Protein AF-Q14V34-F1 (afdb_monomer)

Solvent-accessible surface area (backbone atoms only — not comparable to full-atom values): 8524 Å² total; per-residue (Å²): 132,79,50,72,68,53,48,49,52,41,40,52,23,43,64,70,75,46,81,74,64,94,81,73,63,94,51,74,70,48,51,56,51,48,54,54,51,26,53,42,40,33,54,19,60,76,69,74,42,59,62,58,55,74,69,40,83,90,54,54,71,73,53,40,56,55,51,43,54,48,51,54,51,52,51,55,52,46,64,73,68,58,73,78,69,51,67,52,78,45,78,42,79,45,77,50,103,86,48,79,41,83,40,59,38,39,39,39,38,40,83,48,99,90,45,75,45,76,46,78,28,46,68,68,57,43,52,49,50,52,52,53,49,52,53,51,48,42,72,76,51,66,82,126

Mean predicted aligned error: 13.32 Å

Nearest PDB structures (foldseek):
  6m9y-assembly1_C  TM=4.565E-01  e=6.636E-01  Branchiostoma floridae
  1xmz-assembly1_B  TM=4.873E-01  e=9.042E-01  Anemonia sulcata
  6lof-assembly1_D  TM=4.657E-01  e=1.089E+00  Zoanthus sp.
  3cfa-assembly1_M  TM=4.900E-01  e=2.150E+00  Anemonia sulcata
  3lf4-assembly1_A  TM=4.641E-01  e=2.287E+00  Discosoma sp.

Sequence (144 aa):
MLSEEQLATLYDCATTSTRLPNDFADDQEDLKNIIRYGELFKACHAINSTDFIQKSEDLKDEEKVALERIVEQKLAESAKNEKDIAWNVNIVVANSYVAKSLRPVINIQMPTVGGDTNFEFDIDSFAQFRQQLAQAVLAVNPQE

InterPro domains:
  IPR017920 COMM domain [PF07258] (83-136)
  IPR017920 COMM domain [PS51269] (81-144)

Foldseek 3Di:
DDDLVLLLQLLCCLQVVNDDDPPSDDDPVVVVVSVVLSVQSNVCLVVVHLVSLVPDPPDDPVRSVSSRVSSVVVSVVCVVVDDPFDKDKDWDFDDDPVDTDTWIKIWTFDQDPVGTDIDIDTPVRVVVVVVVVVVVVCVVPVDD

pLDDT: mean 82.72, std 9.67, range [39.53, 93.56]

Secondary structure (DSSP, 8-state):
---HHHHHHHHHHHHHTPPPPTTS-SSHHHHHHHHHHHHHHHHHHHHTSSHHHHT-TTS-HHHHHHHHHHHHHHHHHHHHH----EEEEEEEEEE-SS-EEEEEEEEEEEEETTEEEEEEE-HHHHHHHHHHHHHHHHHHS---

Structure (mmCIF, N/CA/C/O backbone):
data_AF-Q14V34-F1
#
_entry.id   AF-Q14V34-F1
#
loop_
_atom_site.group_PDB
_atom_site.id
_atom_site.type_symbol
_atom_site.label_atom_id
_atom_site.label_alt_id
_atom_site.label_comp_id
_atom_site.label_asym_id
_atom_site.label_entity_id
_atom_site.label_seq_id
_atom_site.pdbx_PDB_ins_code
_atom_site.Cartn_x
_atom_site.Cartn_y
_atom_site.Cartn_z
_atom_site.occupancy
_atom_site.B_iso_or_equiv
_atom_site.auth_seq_id
_atom_site.auth_comp_id
_atom_site.auth_asym_id
_atom_site.auth_atom_id
_atom_site.pdbx_PDB_model_num
ATOM 1 N N . MET A 1 1 ? -20.260 1.074 21.650 1.00 72.62 1 MET A N 1
ATOM 2 C CA . MET A 1 1 ? -19.582 1.932 20.653 1.00 72.62 1 MET A CA 1
ATOM 3 C C . MET A 1 1 ? -18.096 1.843 20.938 1.00 72.62 1 MET A C 1
ATOM 5 O O . MET A 1 1 ? -17.728 2.002 22.096 1.00 72.62 1 MET A O 1
ATOM 9 N N . LEU A 1 2 ? -17.285 1.529 19.927 1.00 79.00 2 LEU A N 1
ATOM 10 C CA . LEU A 1 2 ? -15.831 1.430 20.071 1.00 79.00 2 LEU A CA 1
ATOM 11 C C . LEU A 1 2 ? -15.239 2.782 20.495 1.00 79.00 2 LEU A C 1
ATOM 13 O O . LEU A 1 2 ? -15.746 3.833 20.096 1.00 79.00 2 LEU A O 1
ATOM 17 N N . SER A 1 3 ? -14.174 2.754 21.295 1.00 85.69 3 SER A N 1
ATOM 18 C CA . SER A 1 3 ? -13.423 3.961 21.640 1.00 85.69 3 SER A CA 1
ATOM 19 C C . SER A 1 3 ? -12.741 4.556 20.403 1.00 85.69 3 SER A C 1
ATOM 21 O O . SER A 1 3 ? -12.542 3.887 19.389 1.00 85.69 3 SER A O 1
ATOM 23 N N . GLU A 1 4 ? -12.343 5.824 20.483 1.00 85.00 4 GLU A N 1
ATOM 24 C CA . GLU A 1 4 ? -11.598 6.488 19.407 1.00 85.00 4 GLU A CA 1
ATOM 25 C C . GLU A 1 4 ? -10.293 5.748 19.063 1.00 85.00 4 GLU A C 1
ATOM 27 O O . GLU A 1 4 ? -9.971 5.571 17.890 1.00 85.00 4 GLU A O 1
ATOM 32 N N . GLU A 1 5 ? -9.594 5.228 20.075 1.00 86.62 5 GLU A N 1
ATOM 33 C CA . GLU A 1 5 ? -8.380 4.419 19.906 1.00 86.62 5 GLU A CA 1
ATOM 34 C C . GLU A 1 5 ? -8.665 3.089 19.195 1.00 86.62 5 GLU A C 1
ATOM 36 O O . GLU A 1 5 ? -7.905 2.669 18.316 1.00 86.62 5 GLU A O 1
ATOM 41 N N . GLN A 1 6 ? -9.784 2.438 19.529 1.00 87.50 6 GLN A N 1
ATOM 42 C CA . GLN A 1 6 ? -10.220 1.219 18.851 1.00 87.50 6 GLN A CA 1
ATOM 43 C C . GLN A 1 6 ? -10.582 1.506 17.390 1.00 87.50 6 GLN A C 1
ATOM 45 O O . GLN A 1 6 ? -10.142 0.776 16.505 1.00 87.50 6 GLN A O 1
ATOM 50 N N . LEU A 1 7 ? -11.321 2.582 17.106 1.00 90.25 7 LEU A N 1
ATOM 51 C CA . LEU A 1 7 ? -11.662 2.973 15.734 1.00 90.25 7 LEU A CA 1
ATOM 52 C C . LEU A 1 7 ? -10.420 3.318 14.904 1.00 90.25 7 LEU A C 1
ATOM 54 O O . LEU A 1 7 ? -10.326 2.894 13.755 1.00 90.25 7 LEU A O 1
ATOM 58 N N . ALA A 1 8 ? -9.450 4.028 15.484 1.00 90.19 8 ALA A N 1
ATOM 59 C CA . ALA A 1 8 ? -8.181 4.326 14.825 1.00 90.19 8 ALA A CA 1
ATOM 60 C C . ALA A 1 8 ? -7.387 3.047 14.507 1.00 90.19 8 ALA A C 1
ATOM 62 O O . ALA A 1 8 ? -6.891 2.893 13.392 1.00 90.19 8 ALA A O 1
ATOM 63 N N . THR A 1 9 ? -7.323 2.106 15.454 1.00 89.50 9 THR A N 1
ATOM 64 C CA . THR A 1 9 ? -6.674 0.799 15.254 1.00 89.50 9 THR A CA 1
ATOM 65 C C . THR A 1 9 ? -7.383 -0.011 14.169 1.00 89.50 9 THR A C 1
ATOM 67 O O . THR A 1 9 ? -6.739 -0.608 13.309 1.00 89.50 9 THR A O 1
ATOM 70 N N . LEU A 1 10 ? -8.718 -0.005 14.171 1.00 91.00 10 LEU A N 1
ATOM 71 C CA . LEU A 1 10 ? -9.524 -0.677 13.158 1.00 91.00 10 LEU A CA 1
ATOM 72 C C . LEU A 1 10 ? -9.299 -0.084 11.767 1.00 91.00 10 LEU A C 1
ATOM 74 O O . LEU A 1 10 ? -9.157 -0.843 10.811 1.00 91.00 10 LEU A O 1
ATOM 78 N N . TYR A 1 11 ? -9.233 1.243 11.655 1.00 91.50 11 TYR A N 1
ATOM 79 C CA . TYR A 1 11 ? -8.892 1.922 10.408 1.00 91.50 11 TYR A CA 1
ATOM 80 C C . TYR A 1 11 ? -7.522 1.469 9.892 1.00 91.50 11 TYR A C 1
ATOM 82 O O . TYR A 1 11 ? -7.399 1.076 8.730 1.00 91.50 11 TYR A O 1
ATOM 90 N N . ASP A 1 12 ? -6.499 1.469 10.751 1.00 88.44 12 ASP A N 1
ATOM 91 C CA . ASP A 1 12 ? -5.145 1.067 10.365 1.00 88.44 12 ASP A CA 1
ATOM 92 C C . ASP A 1 12 ? -5.121 -0.395 9.902 1.00 88.44 12 ASP A C 1
ATOM 94 O O . ASP A 1 12 ? -4.585 -0.699 8.835 1.00 88.44 12 ASP A O 1
ATOM 98 N N . CYS A 1 13 ? -5.767 -1.305 10.635 1.00 87.12 13 CYS A N 1
ATOM 99 C CA . CYS A 1 13 ? -5.854 -2.713 10.251 1.00 87.12 13 CYS A CA 1
ATOM 100 C C . CYS A 1 13 ? -6.625 -2.933 8.943 1.00 87.12 13 CYS A C 1
ATOM 102 O O . CYS A 1 13 ? -6.168 -3.687 8.080 1.00 87.12 13 CYS A O 1
ATOM 104 N N . ALA A 1 14 ? -7.756 -2.248 8.761 1.00 86.81 14 ALA A N 1
ATOM 105 C CA . ALA A 1 14 ? -8.590 -2.372 7.568 1.00 86.81 14 ALA A CA 1
ATOM 106 C C . ALA A 1 14 ? -7.886 -1.864 6.299 1.00 86.81 14 ALA A C 1
ATOM 108 O O . ALA A 1 14 ? -8.025 -2.463 5.232 1.00 86.81 14 ALA A O 1
ATOM 109 N N . THR A 1 15 ? -7.111 -0.783 6.409 1.00 84.44 15 THR A N 1
ATOM 110 C CA . THR A 1 15 ? -6.434 -0.142 5.268 1.00 84.44 15 THR A CA 1
ATOM 111 C C . THR A 1 15 ? -5.083 -0.776 4.937 1.00 84.44 15 THR A C 1
ATOM 113 O O . THR A 1 15 ? -4.715 -0.855 3.768 1.00 84.44 15 THR A O 1
ATOM 116 N N . THR A 1 16 ? -4.366 -1.306 5.932 1.00 81.62 16 THR A N 1
ATOM 117 C CA . THR A 1 16 ? -3.049 -1.948 5.736 1.00 81.62 16 THR A CA 1
ATOM 118 C C . THR A 1 16 ? -3.110 -3.471 5.594 1.00 81.62 16 THR A C 1
ATOM 120 O O . THR A 1 16 ? -2.079 -4.109 5.389 1.00 81.62 16 THR A O 1
ATOM 123 N N . SER A 1 17 ? -4.299 -4.077 5.697 1.00 75.94 17 SER A N 1
ATOM 124 C CA . SER A 1 17 ? -4.485 -5.539 5.756 1.00 75.94 17 SER A CA 1
ATOM 125 C C . SER A 1 17 ? -3.704 -6.216 6.895 1.00 75.94 17 SER A C 1
ATOM 127 O O . SER A 1 17 ? -3.360 -7.398 6.811 1.00 75.94 17 SER A O 1
ATOM 129 N N . THR A 1 18 ? -3.410 -5.480 7.970 1.00 80.50 18 THR A N 1
ATOM 130 C CA . THR A 1 18 ? -2.821 -6.052 9.185 1.00 80.50 18 THR A CA 1
ATOM 131 C C . THR A 1 18 ? -3.904 -6.684 10.058 1.00 80.50 18 THR A C 1
ATOM 133 O O . THR A 1 18 ? -5.080 -6.323 10.007 1.00 80.50 18 THR A O 1
ATOM 136 N N . ARG A 1 19 ? -3.524 -7.696 10.842 1.00 79.94 19 ARG A N 1
ATOM 137 C CA . ARG A 1 19 ? -4.463 -8.437 11.690 1.00 79.94 19 ARG A CA 1
ATOM 138 C C . ARG A 1 19 ? -4.847 -7.599 12.914 1.00 79.94 19 ARG A C 1
ATOM 140 O O . ARG A 1 19 ? -3.960 -7.085 13.588 1.00 79.94 19 ARG A O 1
ATOM 147 N N . LEU A 1 20 ? -6.143 -7.545 13.229 1.00 84.00 20 LEU A N 1
ATOM 148 C CA . LEU A 1 20 ? -6.637 -6.954 14.477 1.00 84.00 20 LEU A CA 1
ATOM 149 C C . LEU A 1 20 ? -6.048 -7.667 15.713 1.00 84.00 20 LEU A C 1
ATOM 151 O O . LEU A 1 20 ? -5.814 -8.882 15.657 1.00 84.00 20 LEU A O 1
ATOM 155 N N . PRO A 1 21 ? -5.836 -6.951 16.834 1.00 81.00 21 PRO A N 1
ATOM 156 C CA . PRO A 1 21 ? -5.454 -7.555 18.109 1.00 81.00 21 PRO A CA 1
ATOM 157 C C . PRO A 1 21 ? -6.418 -8.673 18.534 1.00 81.00 21 PRO A C 1
ATOM 159 O O . PRO A 1 21 ? -7.613 -8.626 18.244 1.00 81.00 21 PRO A O 1
ATOM 162 N N . ASN A 1 22 ? -5.905 -9.702 19.215 1.00 72.69 22 ASN A N 1
ATOM 163 C CA . ASN A 1 22 ? -6.719 -10.862 19.612 1.00 72.69 22 ASN A CA 1
ATOM 164 C C . ASN A 1 22 ? -7.788 -10.519 20.671 1.00 72.69 22 ASN A C 1
ATOM 166 O O . ASN A 1 22 ? -8.734 -11.280 20.829 1.00 72.69 22 ASN A O 1
ATOM 170 N N . ASP A 1 23 ? -7.619 -9.408 21.380 1.00 75.75 23 ASP A N 1
ATOM 171 C CA . ASP A 1 23 ? -8.453 -8.866 22.457 1.00 75.75 23 ASP A CA 1
ATOM 172 C C . ASP A 1 23 ? -9.250 -7.626 22.012 1.00 75.75 23 ASP A C 1
ATOM 174 O O . ASP A 1 23 ? -9.666 -6.810 22.828 1.00 75.75 23 ASP A O 1
ATOM 178 N N . PHE A 1 24 ? -9.444 -7.452 20.701 1.00 78.00 24 PHE A N 1
ATOM 179 C CA . PHE A 1 24 ? -10.087 -6.253 20.168 1.00 78.00 24 PHE A CA 1
ATOM 180 C C . PHE A 1 24 ? -11.606 -6.195 20.433 1.00 78.00 24 PHE A C 1
ATOM 182 O O . PHE A 1 24 ? -12.157 -5.098 20.526 1.00 78.00 24 PHE A O 1
ATOM 189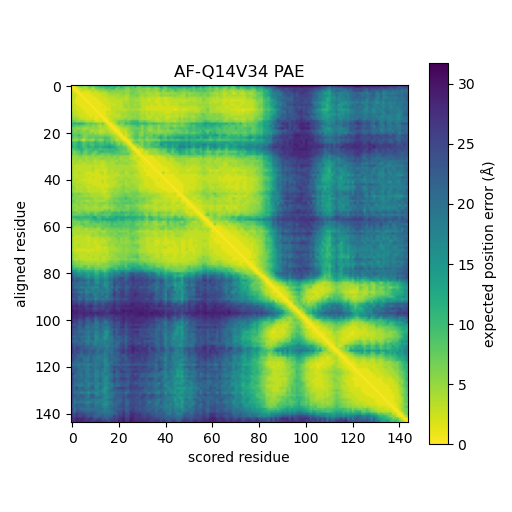 N N . ALA A 1 25 ? -12.279 -7.346 20.550 1.00 69.31 25 ALA A N 1
ATOM 190 C CA . ALA A 1 25 ? -13.718 -7.445 20.804 1.00 69.31 25 ALA A CA 1
ATOM 191 C C . ALA A 1 25 ? -14.061 -8.616 21.726 1.00 69.31 25 ALA A C 1
ATOM 193 O O . ALA A 1 25 ? -13.560 -9.725 21.521 1.00 69.31 25 ALA A O 1
ATOM 194 N N . ASP A 1 26 ? -14.961 -8.369 22.678 1.00 64.31 26 ASP A N 1
ATOM 195 C CA . ASP A 1 26 ? -15.381 -9.350 23.685 1.00 64.31 26 ASP A CA 1
ATOM 196 C C . ASP A 1 26 ? -16.735 -10.006 23.356 1.00 64.31 26 ASP A C 1
ATOM 198 O O . ASP A 1 26 ? -17.037 -11.087 23.874 1.00 64.31 26 ASP A O 1
ATOM 202 N N . ASP A 1 27 ? -17.551 -9.408 22.477 1.00 66.38 27 ASP A N 1
ATOM 203 C CA . ASP A 1 27 ? -18.884 -9.914 22.139 1.00 66.38 27 ASP A CA 1
ATOM 204 C C . ASP A 1 27 ? -19.183 -10.002 20.621 1.00 66.38 27 ASP A C 1
ATOM 206 O O . ASP A 1 27 ? -18.418 -9.580 19.749 1.00 66.38 27 ASP A O 1
ATOM 210 N N . GLN A 1 28 ? -20.302 -10.656 20.276 1.00 63.88 28 GLN A N 1
ATOM 211 C CA . GLN A 1 28 ? -20.731 -10.821 18.879 1.00 63.88 28 GLN A CA 1
ATOM 212 C C . GLN A 1 28 ? -21.292 -9.534 18.254 1.00 63.88 28 GLN A C 1
ATOM 214 O O . GLN A 1 28 ? -21.328 -9.431 17.024 1.00 63.88 28 GLN A O 1
ATOM 219 N N . GLU A 1 29 ? -21.781 -8.592 19.064 1.00 63.16 29 GLU A N 1
ATOM 220 C CA . GLU A 1 29 ? -22.342 -7.326 18.582 1.00 63.16 29 GLU A CA 1
ATOM 221 C C . GLU A 1 29 ? -21.212 -6.401 18.108 1.00 63.16 29 GLU A C 1
ATOM 223 O O . GLU A 1 29 ? -21.293 -5.820 17.021 1.00 63.16 29 GLU A O 1
ATOM 228 N N . ASP A 1 30 ? -20.102 -6.393 18.842 1.00 73.62 30 ASP A N 1
ATOM 229 C CA . ASP A 1 30 ? -18.846 -5.753 18.489 1.00 73.62 30 ASP A CA 1
ATOM 230 C C . ASP A 1 30 ? -18.323 -6.286 17.158 1.00 73.62 30 ASP A C 1
ATOM 232 O O . ASP A 1 30 ? -18.011 -5.495 16.271 1.00 73.62 30 ASP A O 1
ATOM 236 N N . LEU A 1 31 ? -18.311 -7.608 16.941 1.00 79.50 31 LEU A N 1
ATOM 237 C CA . LEU A 1 31 ? -17.777 -8.188 15.702 1.00 79.50 31 LEU A CA 1
ATOM 238 C C . LEU A 1 31 ? -18.507 -7.681 14.443 1.00 79.50 31 LEU A C 1
ATOM 240 O O . LEU A 1 31 ? -17.865 -7.378 13.435 1.00 79.50 31 LEU A O 1
ATOM 244 N N . LYS A 1 32 ? -19.841 -7.560 14.487 1.00 82.25 32 LYS A N 1
ATOM 245 C CA . LYS A 1 32 ? -20.619 -7.031 13.351 1.00 82.25 32 LYS A CA 1
ATOM 246 C C . LYS A 1 32 ? -20.286 -5.570 13.075 1.00 82.25 32 LYS A C 1
ATOM 248 O O . LYS A 1 32 ? -20.080 -5.201 11.920 1.00 82.25 32 LYS A O 1
ATOM 253 N N . ASN A 1 33 ? -20.212 -4.757 14.126 1.00 84.38 33 ASN A N 1
ATOM 254 C CA . ASN A 1 33 ? -19.866 -3.344 14.007 1.00 84.38 33 ASN A CA 1
ATOM 255 C C . ASN A 1 33 ? -18.430 -3.159 13.501 1.00 84.38 33 ASN A C 1
ATOM 257 O O . ASN A 1 33 ? -18.182 -2.304 12.660 1.00 84.38 33 ASN A O 1
ATOM 261 N N . ILE A 1 34 ? -17.499 -4.009 13.934 1.00 85.88 34 ILE A N 1
ATOM 262 C CA . ILE A 1 34 ? -16.097 -4.006 13.502 1.00 85.88 34 ILE A CA 1
ATOM 263 C C . ILE A 1 34 ? -15.963 -4.288 12.016 1.00 85.88 34 ILE A C 1
ATOM 265 O O . ILE A 1 34 ? -15.276 -3.548 11.316 1.00 85.88 34 ILE A O 1
ATOM 269 N N . ILE A 1 35 ? -16.620 -5.341 11.527 1.00 85.44 35 ILE A N 1
ATOM 270 C CA . ILE A 1 35 ? -16.598 -5.679 10.099 1.00 85.44 35 ILE A CA 1
ATOM 271 C C . ILE A 1 35 ? -17.158 -4.504 9.298 1.00 85.44 35 ILE A C 1
ATOM 273 O O . ILE A 1 35 ? -16.514 -4.015 8.373 1.00 85.44 35 ILE A O 1
ATOM 277 N N . ARG A 1 36 ? -18.313 -3.989 9.724 1.00 87.62 36 ARG A N 1
ATOM 278 C CA . ARG A 1 36 ? -18.997 -2.879 9.067 1.00 87.62 36 ARG A CA 1
ATOM 279 C C . ARG A 1 36 ? -18.150 -1.604 9.010 1.00 87.62 36 ARG A C 1
ATOM 281 O O . ARG A 1 36 ? -18.033 -0.988 7.954 1.00 87.62 36 ARG A O 1
ATOM 288 N N . TYR A 1 37 ? -17.558 -1.191 10.129 1.00 90.56 37 TYR A N 1
ATOM 289 C CA . TYR A 1 37 ? -16.696 -0.009 10.173 1.00 90.56 37 TYR A CA 1
ATOM 290 C C . TYR A 1 37 ? -15.403 -0.230 9.388 1.00 90.56 37 TYR A C 1
ATOM 292 O O . TYR A 1 37 ? -14.963 0.677 8.692 1.00 90.56 37 TYR A 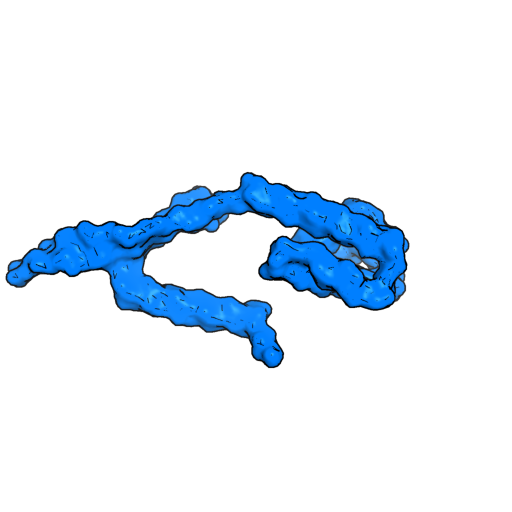O 1
ATOM 300 N N . GLY A 1 38 ? -14.832 -1.437 9.428 1.00 89.19 38 GLY A N 1
ATOM 301 C CA . GLY A 1 38 ? -13.659 -1.798 8.633 1.00 89.19 38 GLY A CA 1
ATOM 302 C C . GLY A 1 38 ? -13.904 -1.677 7.125 1.00 89.19 38 GLY A C 1
ATOM 303 O O . GLY A 1 38 ? -13.073 -1.117 6.413 1.00 89.19 38 GLY A O 1
ATOM 304 N N . GLU A 1 39 ? -15.060 -2.131 6.634 1.00 88.88 39 GLU A N 1
ATOM 305 C CA . GLU A 1 39 ? -15.453 -1.984 5.225 1.00 88.88 39 GLU A CA 1
ATOM 306 C C . GLU A 1 39 ? -15.639 -0.515 4.829 1.00 88.88 39 GLU A C 1
ATOM 308 O O . GLU A 1 39 ? -15.120 -0.088 3.795 1.00 88.88 39 GLU A O 1
ATOM 313 N N . LEU A 1 40 ? -16.309 0.277 5.674 1.00 91.44 40 LEU A N 1
ATOM 314 C CA . LEU A 1 40 ? -16.465 1.717 5.456 1.00 91.44 40 LEU A CA 1
ATOM 315 C C . LEU A 1 40 ? -15.113 2.436 5.434 1.00 91.44 40 LEU A C 1
ATOM 317 O O . LEU A 1 40 ? -14.864 3.230 4.531 1.00 91.44 40 LEU A O 1
ATOM 321 N N . PHE A 1 41 ? -14.216 2.130 6.372 1.00 92.75 41 PHE A N 1
ATOM 322 C CA . PHE A 1 41 ? -12.871 2.700 6.405 1.00 92.75 41 PHE A CA 1
ATOM 323 C C . PHE A 1 41 ? -12.058 2.333 5.169 1.00 92.75 41 PHE A C 1
ATOM 325 O O . PHE A 1 41 ? -11.428 3.211 4.582 1.00 92.75 41 PHE A O 1
ATOM 332 N N . LYS A 1 42 ? -12.115 1.074 4.720 1.00 88.31 42 LYS A N 1
ATOM 333 C CA . LYS A 1 42 ? -11.454 0.643 3.483 1.00 88.31 42 LYS A CA 1
ATOM 334 C C . LYS A 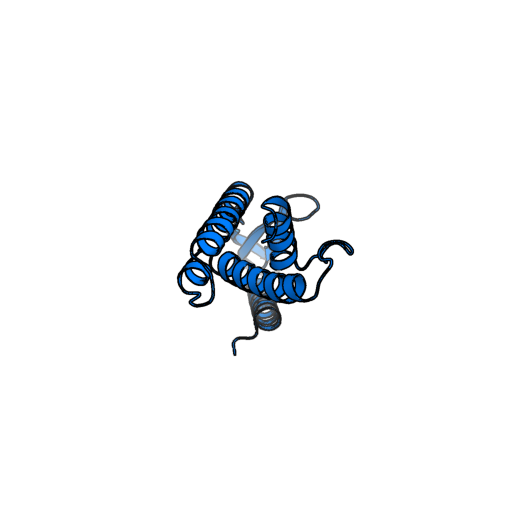1 42 ? -11.983 1.415 2.273 1.00 88.31 42 LYS A C 1
ATOM 336 O O . LYS A 1 42 ? -11.187 1.894 1.467 1.00 88.31 42 LYS A O 1
ATOM 341 N N . ALA A 1 43 ? -13.303 1.564 2.161 1.00 88.69 43 ALA A N 1
ATOM 342 C CA . ALA A 1 43 ? -13.933 2.295 1.067 1.00 88.69 43 ALA A CA 1
ATOM 343 C C . ALA A 1 43 ? -13.562 3.787 1.093 1.00 88.69 43 ALA A C 1
ATOM 345 O O . ALA A 1 43 ? -13.121 4.326 0.079 1.00 88.69 43 ALA A O 1
ATOM 346 N N . CYS A 1 44 ? -13.661 4.431 2.258 1.00 90.56 44 CYS A N 1
ATOM 347 C CA . CYS A 1 44 ? -13.285 5.828 2.464 1.00 90.56 44 CYS A CA 1
ATOM 348 C C . CYS A 1 44 ? -11.810 6.099 2.154 1.00 90.56 44 CYS A C 1
ATOM 350 O O . CYS A 1 44 ? -11.491 7.073 1.471 1.00 90.56 44 CYS A O 1
ATOM 352 N N . HIS A 1 45 ? -10.915 5.221 2.614 1.00 88.69 45 HIS A N 1
ATOM 353 C CA . HIS A 1 45 ? -9.487 5.330 2.343 1.00 88.69 45 HIS A CA 1
ATOM 354 C C . HIS A 1 45 ? -9.181 5.189 0.850 1.00 88.69 45 HIS A C 1
ATOM 356 O O . HIS A 1 45 ? -8.436 5.993 0.298 1.00 88.69 45 HIS A O 1
ATOM 362 N N . ALA A 1 46 ? -9.808 4.221 0.173 1.00 85.00 46 ALA A N 1
ATOM 363 C CA . ALA A 1 46 ? -9.572 3.957 -1.244 1.00 85.00 46 ALA A CA 1
ATOM 364 C C . ALA A 1 46 ? -9.961 5.126 -2.166 1.00 85.00 46 ALA A C 1
ATOM 366 O O . ALA A 1 46 ? -9.324 5.315 -3.201 1.00 85.00 46 ALA A O 1
ATOM 367 N N . ILE A 1 47 ? -10.992 5.902 -1.812 1.00 85.75 47 ILE A N 1
ATOM 368 C CA . ILE A 1 47 ? -11.438 7.061 -2.606 1.00 85.75 47 ILE A CA 1
ATOM 369 C C . ILE A 1 47 ? -10.986 8.411 -2.037 1.00 85.75 47 ILE A C 1
ATOM 371 O O . ILE A 1 47 ? -11.348 9.445 -2.595 1.00 85.75 47 ILE A O 1
ATOM 375 N N . ASN A 1 48 ? -10.232 8.408 -0.933 1.00 85.50 48 ASN A N 1
ATOM 376 C CA . ASN A 1 48 ? -9.819 9.609 -0.207 1.00 85.50 48 ASN A CA 1
ATOM 377 C C . ASN A 1 48 ? -11.005 10.548 0.133 1.00 85.50 48 ASN A C 1
ATOM 379 O O . ASN A 1 48 ? -10.953 11.752 -0.117 1.00 85.50 48 ASN A O 1
ATOM 383 N N . SER A 1 49 ? -12.108 9.988 0.647 1.00 89.50 49 SER A N 1
ATOM 384 C CA . SER A 1 49 ? -13.321 10.741 1.014 1.00 89.50 49 SER A CA 1
ATOM 385 C C . SER A 1 49 ? -14.125 10.053 2.127 1.00 89.50 49 SER A C 1
ATOM 387 O O . SER A 1 49 ? -14.122 8.831 2.256 1.00 89.50 49 SER A O 1
ATOM 389 N N . THR A 1 50 ? -14.875 10.835 2.907 1.00 90.81 50 THR A N 1
ATOM 390 C CA . THR A 1 50 ? -15.845 10.379 3.919 1.00 90.81 50 THR A CA 1
ATOM 391 C C . THR A 1 50 ? -17.229 10.039 3.349 1.00 90.81 50 THR A C 1
ATOM 393 O O . THR A 1 50 ? -18.112 9.600 4.086 1.00 90.81 50 THR A O 1
ATOM 396 N N . ASP A 1 51 ? -17.419 10.163 2.031 1.00 89.38 51 ASP A N 1
ATOM 397 C CA . ASP A 1 51 ? -18.688 9.951 1.319 1.00 89.38 51 ASP A CA 1
ATOM 398 C C . ASP A 1 51 ? -19.432 8.660 1.708 1.00 89.38 51 ASP A C 1
ATOM 400 O O . ASP A 1 51 ? -20.661 8.656 1.810 1.00 89.38 51 ASP A O 1
ATOM 404 N N . PHE A 1 52 ? -18.712 7.548 1.897 1.00 89.69 52 PHE A N 1
ATOM 405 C CA . PHE A 1 52 ? -19.324 6.257 2.237 1.00 89.69 52 PHE A CA 1
ATOM 406 C C . PHE A 1 52 ? -19.942 6.247 3.640 1.00 89.69 52 PHE A C 1
ATOM 408 O O . PHE A 1 52 ? -20.971 5.604 3.843 1.00 89.69 52 PHE A O 1
ATOM 415 N N . ILE A 1 53 ? -19.365 6.986 4.590 1.00 89.56 53 ILE A N 1
ATOM 416 C CA . ILE A 1 53 ? -19.922 7.129 5.941 1.00 89.56 53 ILE A CA 1
ATOM 417 C C . ILE A 1 53 ? -21.189 7.988 5.887 1.00 89.56 53 ILE A C 1
ATOM 419 O O . ILE A 1 53 ? -22.223 7.597 6.434 1.00 89.56 53 ILE A O 1
ATOM 423 N N . GLN A 1 54 ? -21.149 9.103 5.151 1.00 86.50 54 GLN A N 1
ATOM 424 C CA . GLN A 1 54 ? -22.296 10.006 4.990 1.00 86.50 54 GLN A CA 1
ATOM 425 C C . GLN A 1 54 ? -23.511 9.296 4.393 1.00 86.50 54 GLN A C 1
ATOM 427 O O . GLN A 1 54 ? -24.630 9.435 4.899 1.00 86.50 54 GLN A O 1
ATOM 432 N N . LYS A 1 55 ? -23.275 8.491 3.350 1.00 87.06 55 LYS A N 1
ATOM 433 C CA . LYS A 1 55 ? -24.303 7.746 2.610 1.00 87.06 55 LYS A CA 1
ATOM 434 C C . LYS A 1 55 ? -24.808 6.493 3.332 1.00 87.06 55 LYS A C 1
ATOM 436 O O . LYS A 1 55 ? -25.777 5.903 2.869 1.00 87.06 55 LYS A O 1
ATOM 441 N N . SER A 1 56 ? -24.195 6.070 4.442 1.00 85.81 56 SER A N 1
ATOM 442 C CA . SER A 1 56 ? -24.672 4.903 5.191 1.00 85.81 56 SER A CA 1
ATOM 443 C C . SER A 1 56 ? -25.982 5.238 5.916 1.00 85.81 56 SER A C 1
ATOM 445 O O . SER A 1 56 ? -26.000 6.069 6.824 1.00 85.81 56 SER A O 1
ATOM 447 N N . GLU A 1 57 ? -27.090 4.612 5.515 1.00 83.06 57 GLU A N 1
ATOM 448 C CA . GLU A 1 57 ? -28.407 4.800 6.153 1.00 83.06 57 GLU A CA 1
ATOM 449 C C . GLU A 1 57 ? -28.487 4.130 7.533 1.00 83.06 57 GLU A C 1
ATOM 451 O O . GLU A 1 57 ? -29.217 4.580 8.411 1.00 83.06 57 GLU A O 1
ATOM 456 N N . ASP A 1 58 ? -27.674 3.099 7.754 1.00 83.31 58 ASP A N 1
ATOM 457 C CA . ASP A 1 58 ? -27.739 2.254 8.946 1.00 83.31 58 ASP A CA 1
ATOM 458 C C . ASP A 1 58 ? -26.917 2.804 10.135 1.00 83.31 58 ASP A C 1
ATOM 460 O O . ASP A 1 58 ? -26.752 2.115 11.146 1.00 83.31 58 ASP A O 1
ATOM 464 N N . LEU A 1 59 ? -26.223 3.945 9.986 1.00 85.81 59 LEU A N 1
ATOM 465 C CA . LEU A 1 59 ? -25.385 4.550 11.040 1.00 85.81 59 LEU A CA 1
ATOM 466 C C . LEU A 1 59 ? -26.178 5.617 11.789 1.00 85.81 59 LEU A C 1
ATOM 468 O O . LEU A 1 59 ? -26.793 6.482 11.164 1.00 85.81 59 LEU A O 1
ATOM 472 N N . LYS A 1 60 ? -26.086 5.617 13.119 1.00 87.62 60 LYS A N 1
ATOM 473 C CA . LYS A 1 60 ? -26.576 6.737 13.933 1.00 87.62 60 LYS A CA 1
ATOM 474 C C . LYS A 1 60 ? -25.700 7.967 13.695 1.00 87.62 60 LYS A C 1
ATOM 476 O O . LYS A 1 60 ? -24.504 7.836 13.446 1.00 87.62 60 LYS A O 1
ATOM 481 N N . ASP A 1 61 ? -26.264 9.163 13.847 1.00 86.75 61 ASP A N 1
ATOM 482 C CA . ASP A 1 61 ? -25.523 10.416 13.633 1.00 86.75 61 ASP A CA 1
ATOM 483 C C . ASP A 1 61 ? -24.259 10.509 14.508 1.00 86.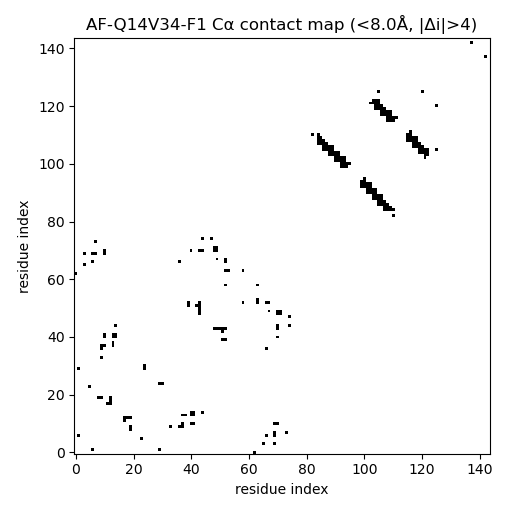75 61 ASP A C 1
ATOM 485 O O . ASP A 1 61 ? -23.206 10.931 14.038 1.00 86.75 61 ASP A O 1
ATOM 489 N N . GLU A 1 62 ? -24.323 10.028 15.755 1.00 87.50 62 GLU A N 1
ATOM 490 C CA . GLU A 1 62 ? -23.163 9.959 16.658 1.00 87.50 62 GLU A CA 1
ATOM 491 C C . GLU A 1 62 ? -22.042 9.056 16.111 1.00 87.50 62 GLU A C 1
ATOM 493 O O . GLU A 1 62 ? -20.860 9.373 16.248 1.00 87.50 62 GLU A O 1
ATOM 498 N N . GLU A 1 63 ? -22.402 7.944 15.463 1.00 88.12 63 GLU A N 1
ATOM 499 C CA . GLU A 1 63 ? -21.450 7.020 14.839 1.00 88.12 63 GLU A CA 1
ATOM 500 C C . GLU A 1 63 ? -20.833 7.641 13.591 1.00 88.12 63 GLU A C 1
ATOM 502 O O . GLU A 1 63 ? -19.619 7.560 13.416 1.00 88.12 63 GLU A O 1
ATOM 507 N N . LYS A 1 64 ? -21.636 8.322 12.762 1.00 90.31 64 LYS A N 1
ATOM 508 C CA . LYS A 1 64 ? -21.135 9.039 11.582 1.00 90.31 64 LYS A CA 1
ATOM 509 C C . LYS A 1 64 ? -20.076 10.060 11.971 1.00 90.31 64 LYS A C 1
ATOM 511 O O . LYS A 1 64 ? -18.973 10.002 11.441 1.00 90.31 64 LYS A O 1
ATOM 516 N N . VAL A 1 65 ? -20.368 10.909 12.956 1.00 91.12 65 VAL A N 1
ATOM 517 C CA . VAL A 1 65 ? -19.430 11.940 13.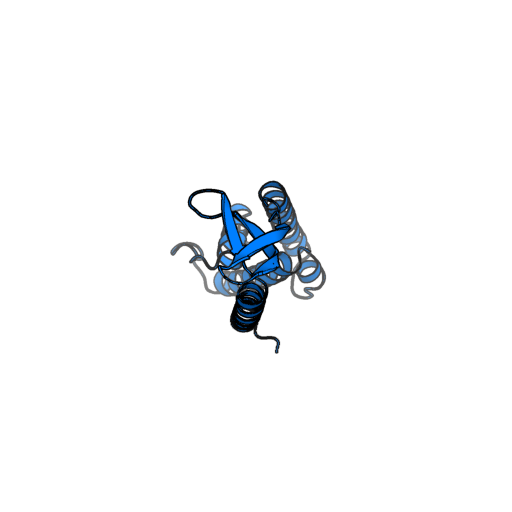429 1.00 91.12 65 VAL A CA 1
ATOM 518 C C . VAL A 1 65 ? -18.126 11.318 13.943 1.00 91.12 65 VAL A C 1
ATOM 520 O O . VAL A 1 65 ? -17.039 11.807 13.634 1.00 91.12 65 VAL A O 1
ATOM 523 N N . ALA A 1 66 ? -18.207 10.228 14.713 1.00 90.94 66 ALA A N 1
ATOM 524 C CA . ALA A 1 66 ? -17.018 9.555 15.234 1.00 90.94 66 ALA A CA 1
ATOM 525 C C . ALA A 1 66 ? -16.158 8.937 14.118 1.00 90.94 66 ALA A C 1
ATOM 527 O O . ALA A 1 66 ? -14.936 9.096 14.133 1.00 90.94 66 ALA A O 1
ATOM 528 N N . LEU A 1 67 ? -16.784 8.256 13.153 1.00 91.69 67 LEU A N 1
ATOM 529 C CA . LEU A 1 67 ? -16.098 7.608 12.033 1.00 91.69 67 LEU A CA 1
ATOM 530 C C . LEU A 1 67 ? -15.505 8.630 11.056 1.00 91.69 67 LEU A C 1
ATOM 532 O O . LEU A 1 67 ? -14.360 8.467 10.641 1.00 91.69 67 LEU A O 1
ATOM 536 N N . GLU A 1 68 ? -16.246 9.690 10.720 1.00 93.06 68 GLU A N 1
ATOM 537 C CA . GLU A 1 68 ? -15.776 10.775 9.850 1.00 93.06 68 GLU A CA 1
ATOM 538 C C . GLU A 1 68 ? -14.527 11.427 10.424 1.00 93.06 68 GLU A C 1
ATOM 540 O O . GLU A 1 68 ? -13.529 11.551 9.720 1.00 93.06 68 GLU A O 1
ATOM 545 N N . ARG A 1 69 ? -14.536 11.746 11.722 1.00 93.31 69 ARG A N 1
ATOM 546 C CA . ARG A 1 69 ? -13.378 12.333 12.401 1.00 93.31 69 ARG A CA 1
ATOM 547 C C . ARG A 1 69 ? -12.129 11.454 12.288 1.00 93.31 69 ARG A C 1
ATOM 549 O O . ARG A 1 69 ? -11.048 11.974 12.019 1.00 93.31 69 ARG A O 1
ATOM 556 N N . ILE A 1 70 ? -12.267 10.137 12.472 1.00 93.56 70 ILE A N 1
ATOM 557 C CA . ILE A 1 70 ? -11.148 9.191 12.327 1.00 93.56 70 ILE A CA 1
ATOM 558 C C . ILE A 1 70 ? -10.639 9.165 10.887 1.00 93.56 70 ILE A C 1
ATOM 560 O O . ILE A 1 70 ? -9.431 9.255 10.669 1.00 93.56 70 ILE A O 1
ATOM 564 N N . VAL A 1 71 ? -11.540 9.072 9.906 1.00 92.62 71 VAL A N 1
ATOM 565 C CA . VAL A 1 71 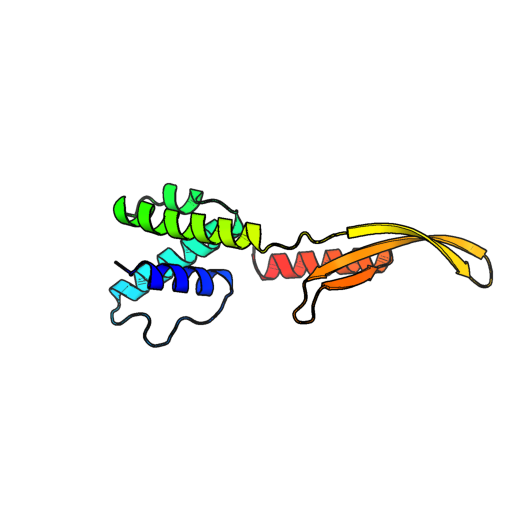? -11.166 9.062 8.486 1.00 92.62 71 VAL A CA 1
ATOM 566 C C . VAL A 1 71 ? -10.467 10.363 8.103 1.00 92.62 71 VAL A C 1
ATOM 568 O O . VAL A 1 71 ? -9.384 10.313 7.533 1.00 92.62 71 VAL A O 1
ATOM 571 N N . GLU A 1 72 ? -11.022 11.523 8.449 1.00 92.94 72 GLU A N 1
ATOM 572 C CA . GLU A 1 72 ? -10.425 12.828 8.143 1.00 92.94 72 GLU A CA 1
ATOM 573 C C . GLU A 1 72 ? -9.038 12.980 8.765 1.00 92.94 72 GLU A C 1
ATOM 575 O O . GLU A 1 72 ? -8.097 13.396 8.085 1.00 92.94 72 GLU A O 1
ATOM 580 N N . GLN A 1 73 ? -8.884 12.595 10.036 1.00 92.38 73 GLN A N 1
ATOM 581 C CA . GLN A 1 73 ? -7.591 12.628 10.707 1.00 92.38 73 GLN A CA 1
ATOM 582 C C . GLN A 1 73 ? -6.578 11.726 9.993 1.00 92.38 73 GLN A C 1
ATOM 584 O O . GLN A 1 73 ? -5.475 12.173 9.674 1.00 92.38 73 GLN A O 1
ATOM 589 N N . LYS A 1 74 ? -6.947 10.474 9.712 1.00 90.19 74 LYS A N 1
ATOM 590 C CA . LYS A 1 74 ? -6.051 9.489 9.098 1.00 90.19 74 LYS A CA 1
ATOM 591 C C . LYS A 1 74 ? -5.702 9.830 7.652 1.00 90.19 74 LYS A C 1
ATOM 593 O O . LYS A 1 74 ? -4.553 9.658 7.253 1.00 90.19 74 LYS A O 1
ATOM 598 N N . LEU A 1 75 ? -6.647 10.358 6.876 1.00 88.81 75 LEU A N 1
ATOM 599 C CA . LEU A 1 75 ? -6.388 10.862 5.527 1.00 88.81 75 LEU A CA 1
ATOM 600 C C . LEU A 1 75 ? -5.458 12.081 5.561 1.00 88.81 75 LEU A C 1
ATOM 602 O O . LEU A 1 75 ? -4.516 12.149 4.776 1.00 88.81 75 LEU A O 1
ATOM 606 N N . ALA A 1 76 ? -5.648 13.005 6.509 1.00 87.56 76 ALA A N 1
ATOM 607 C CA . ALA A 1 76 ? -4.759 14.154 6.678 1.00 87.56 76 ALA A CA 1
ATOM 608 C C . ALA A 1 76 ? -3.344 13.751 7.137 1.00 87.56 76 ALA A C 1
ATOM 610 O O . ALA A 1 76 ? -2.363 14.363 6.715 1.00 87.56 76 ALA A O 1
ATOM 611 N N . GLU A 1 77 ? -3.216 12.738 7.997 1.00 85.88 77 GLU A N 1
ATOM 612 C CA . GLU A 1 77 ? -1.927 12.151 8.386 1.00 85.88 77 GLU A CA 1
ATOM 613 C C . GLU A 1 77 ? -1.253 11.439 7.207 1.00 85.88 77 GLU A C 1
ATOM 615 O O . GLU A 1 77 ? -0.058 11.632 6.981 1.00 85.88 77 GLU A O 1
ATOM 620 N N . SER A 1 78 ? -2.019 10.677 6.419 1.00 77.69 78 SER A N 1
ATOM 621 C CA . SER A 1 78 ? -1.531 10.012 5.208 1.00 77.69 78 SER A CA 1
ATOM 622 C C . SER A 1 78 ? -1.014 11.029 4.196 1.00 77.69 78 SER A C 1
ATOM 624 O O . SER A 1 78 ? 0.121 10.910 3.753 1.00 77.69 78 SER A O 1
ATOM 626 N N . ALA A 1 79 ? -1.777 12.089 3.917 1.00 75.06 79 ALA A N 1
ATOM 627 C CA . ALA A 1 79 ? -1.386 13.140 2.978 1.00 75.06 79 ALA A CA 1
ATOM 628 C C . ALA A 1 79 ? -0.115 13.899 3.406 1.00 75.06 79 ALA A C 1
ATOM 630 O O . ALA A 1 79 ? 0.626 14.395 2.565 1.00 75.06 79 ALA A O 1
ATOM 631 N N . LYS A 1 80 ? 0.167 13.995 4.714 1.00 74.31 80 LYS A N 1
ATOM 632 C CA . LYS A 1 80 ? 1.420 14.589 5.220 1.00 74.31 80 LYS A CA 1
ATOM 633 C C . LYS A 1 80 ? 2.627 13.670 5.045 1.00 74.31 80 LYS A C 1
ATOM 635 O O . LYS A 1 80 ? 3.748 14.163 4.945 1.00 74.31 80 LYS A O 1
ATOM 640 N N . ASN A 1 81 ? 2.400 12.360 5.069 1.00 65.25 81 ASN A N 1
ATOM 641 C CA . ASN A 1 81 ? 3.445 11.341 4.999 1.00 65.25 81 ASN A CA 1
ATOM 642 C C . ASN A 1 81 ? 3.637 10.775 3.587 1.00 65.25 81 ASN A C 1
ATOM 644 O O . ASN A 1 81 ? 4.605 10.050 3.348 1.00 65.25 81 ASN A O 1
ATOM 648 N N . GLU A 1 82 ? 2.735 11.090 2.660 1.00 63.03 82 GLU A N 1
ATOM 649 C CA . GLU A 1 82 ? 2.821 10.663 1.274 1.00 63.03 82 GLU A CA 1
ATOM 650 C C . GLU A 1 82 ? 3.991 11.390 0.606 1.00 63.03 82 GLU A C 1
ATOM 652 O O . GLU A 1 82 ? 3.941 12.574 0.276 1.00 63.03 82 GLU A O 1
ATOM 657 N N . LYS A 1 83 ? 5.108 10.674 0.463 1.00 64.75 83 LYS A N 1
ATOM 658 C CA . LYS A 1 83 ? 6.182 11.118 -0.415 1.00 64.75 83 LYS A CA 1
ATOM 659 C C . LYS A 1 83 ? 5.674 10.996 -1.842 1.00 64.75 83 LYS A C 1
ATOM 661 O O . LYS A 1 83 ? 5.448 9.879 -2.309 1.00 64.75 83 LYS A O 1
ATOM 666 N N . ASP A 1 84 ? 5.550 12.128 -2.523 1.00 67.75 84 ASP A N 1
ATOM 667 C CA . ASP A 1 84 ? 5.281 12.153 -3.956 1.00 67.75 84 ASP A CA 1
ATOM 668 C C . ASP A 1 84 ? 6.234 11.196 -4.689 1.00 67.75 84 ASP A C 1
ATOM 670 O O . ASP A 1 84 ? 7.460 11.276 -4.553 1.00 67.75 84 ASP A O 1
ATOM 674 N N . ILE A 1 85 ? 5.668 10.286 -5.485 1.00 77.75 85 ILE A N 1
ATOM 675 C CA . ILE A 1 85 ? 6.444 9.427 -6.382 1.00 77.75 85 ILE A CA 1
ATOM 676 C C . ILE A 1 85 ? 6.929 10.306 -7.536 1.00 77.75 85 ILE A C 1
ATOM 678 O O . ILE A 1 85 ? 6.215 10.553 -8.512 1.00 77.75 85 ILE A O 1
ATOM 682 N N . ALA A 1 86 ? 8.159 10.802 -7.422 1.00 82.31 86 ALA A N 1
ATOM 683 C CA . ALA A 1 86 ? 8.787 11.572 -8.481 1.00 82.31 86 ALA 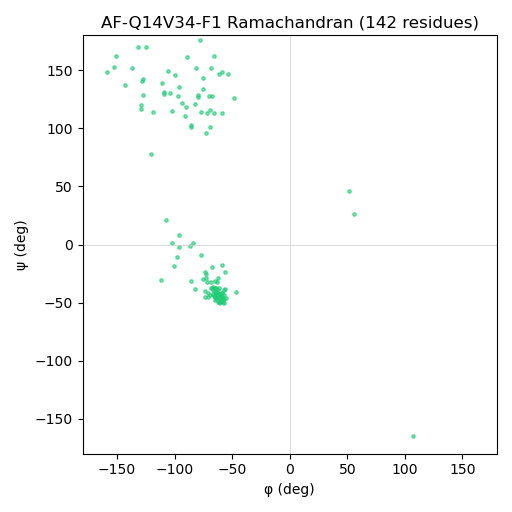A CA 1
ATOM 684 C C . ALA A 1 86 ? 9.109 10.654 -9.667 1.00 82.31 86 ALA A C 1
ATOM 686 O O . ALA A 1 86 ? 9.778 9.630 -9.521 1.00 82.31 86 ALA A O 1
ATOM 687 N N . TRP A 1 87 ? 8.670 11.031 -10.865 1.00 89.25 87 TRP A N 1
ATOM 688 C CA . TRP A 1 87 ? 9.013 10.316 -12.090 1.00 89.25 87 TRP A CA 1
ATOM 689 C C . TRP A 1 87 ? 9.370 11.283 -13.215 1.00 89.25 87 TRP A C 1
ATOM 691 O O . TRP A 1 87 ? 8.919 12.428 -13.248 1.00 89.25 87 TRP A O 1
ATOM 701 N N . ASN A 1 88 ? 10.219 10.835 -14.136 1.00 87.31 88 ASN A N 1
ATOM 702 C CA . ASN A 1 88 ? 10.613 11.602 -15.313 1.00 87.31 88 ASN A CA 1
ATOM 703 C C . ASN A 1 88 ? 10.960 10.682 -16.489 1.00 87.31 88 ASN A C 1
ATOM 705 O O . ASN A 1 88 ? 11.209 9.489 -16.320 1.00 87.31 88 ASN A O 1
ATOM 709 N N . VAL A 1 89 ? 10.978 11.252 -17.695 1.00 87.50 89 VAL A N 1
ATOM 710 C CA . VAL A 1 89 ? 11.425 10.573 -18.915 1.00 87.50 89 VAL A CA 1
ATOM 711 C C . VAL A 1 89 ? 12.619 11.335 -19.469 1.00 87.50 89 VAL A C 1
ATOM 713 O O . VAL A 1 89 ? 12.486 12.476 -19.909 1.00 87.50 89 VAL A O 1
ATOM 716 N N . ASN A 1 90 ? 13.782 10.696 -19.463 1.00 85.88 90 ASN A N 1
ATOM 717 C CA . ASN A 1 90 ? 15.013 11.235 -20.026 1.00 85.88 90 ASN A CA 1
ATOM 718 C C . ASN A 1 90 ? 15.253 10.631 -21.406 1.00 85.88 90 ASN A C 1
ATOM 720 O O . ASN A 1 90 ? 14.963 9.463 -21.625 1.00 85.88 90 ASN A O 1
ATOM 724 N N . ILE A 1 91 ? 15.820 11.391 -22.339 1.00 84.88 91 ILE A N 1
ATOM 725 C CA . ILE A 1 91 ? 16.269 10.851 -23.628 1.00 84.88 91 ILE A CA 1
ATOM 726 C C . ILE A 1 91 ? 17.785 10.694 -23.564 1.00 84.88 91 ILE A C 1
ATOM 728 O O . ILE A 1 91 ? 18.507 11.685 -23.473 1.00 84.88 91 ILE A O 1
ATOM 732 N N . VAL A 1 92 ? 18.270 9.456 -23.628 1.00 82.69 92 VAL A N 1
ATOM 733 C CA . VAL A 1 92 ? 19.702 9.139 -23.589 1.00 82.69 92 VAL A CA 1
ATOM 734 C C . VAL A 1 92 ? 20.216 8.744 -24.968 1.00 82.69 92 VAL A C 1
ATOM 736 O O . VAL A 1 92 ? 19.500 8.169 -25.790 1.00 82.69 92 VAL A O 1
ATOM 739 N N . VAL A 1 93 ? 21.488 9.036 -25.234 1.00 80.44 93 VAL A N 1
ATOM 740 C CA . VAL A 1 93 ? 22.175 8.561 -26.439 1.00 80.44 93 VAL A CA 1
ATOM 741 C C . VAL A 1 93 ? 22.727 7.168 -26.152 1.00 80.44 93 VAL A C 1
ATOM 743 O O . VAL A 1 93 ? 23.759 7.019 -25.501 1.00 80.44 93 VAL A O 1
ATOM 746 N N . ALA A 1 94 ? 22.062 6.137 -26.660 1.00 67.94 94 ALA A N 1
ATOM 747 C CA . ALA A 1 94 ? 22.586 4.783 -26.642 1.00 67.94 94 ALA A CA 1
ATOM 748 C C . ALA A 1 94 ? 23.650 4.634 -27.737 1.00 67.94 94 ALA A C 1
ATOM 750 O O . ALA A 1 94 ? 23.348 4.697 -28.934 1.00 67.94 94 ALA A O 1
ATOM 751 N N . ASN A 1 95 ? 24.898 4.421 -27.322 1.00 69.25 95 ASN A N 1
ATOM 752 C CA . ASN A 1 95 ? 25.988 4.047 -28.216 1.00 69.25 95 ASN A CA 1
ATOM 753 C C . ASN A 1 95 ? 25.984 2.524 -28.381 1.00 69.25 95 ASN A C 1
ATOM 755 O O . ASN A 1 95 ? 26.460 1.801 -27.511 1.00 69.25 95 ASN A O 1
ATOM 759 N N . SER A 1 96 ? 25.453 2.035 -29.500 1.00 63.81 96 SER A N 1
ATOM 760 C CA . SER A 1 96 ? 25.739 0.667 -29.940 1.00 63.81 96 SER A CA 1
ATOM 761 C C . SER A 1 96 ? 26.982 0.667 -30.832 1.00 63.81 96 SER A C 1
ATOM 763 O O . SER A 1 96 ? 27.343 1.703 -31.392 1.00 63.81 96 SER A O 1
ATOM 765 N N . TYR A 1 97 ? 27.615 -0.495 -31.011 1.00 62.47 97 TYR A N 1
ATOM 766 C CA . TYR A 1 97 ? 28.795 -0.642 -31.877 1.00 62.47 97 TYR A CA 1
ATOM 767 C C . TYR A 1 97 ? 28.525 -0.237 -33.346 1.00 62.47 97 TYR A C 1
ATOM 769 O O . TYR A 1 97 ? 29.463 0.020 -34.091 1.00 62.47 97 TYR A O 1
ATOM 777 N N . VAL A 1 98 ? 27.250 -0.164 -33.761 1.00 66.81 98 VAL A N 1
ATOM 778 C CA . VAL A 1 98 ? 26.828 0.056 -35.159 1.00 66.81 98 VAL A CA 1
ATOM 779 C C . VAL A 1 98 ? 26.166 1.424 -35.375 1.00 66.81 98 VAL A C 1
ATOM 781 O O . VAL A 1 98 ? 26.284 1.997 -36.454 1.00 66.81 98 VAL A O 1
ATOM 784 N N . ALA A 1 99 ? 25.484 1.978 -34.369 1.00 57.09 99 ALA A N 1
ATOM 785 C CA . ALA A 1 99 ? 24.812 3.273 -34.481 1.00 57.09 99 ALA A CA 1
ATOM 786 C C . ALA A 1 99 ? 24.557 3.932 -33.118 1.00 57.09 99 ALA A C 1
ATOM 788 O O . ALA A 1 99 ? 24.273 3.260 -32.118 1.00 57.09 99 ALA A O 1
ATOM 789 N N . LYS A 1 100 ? 24.582 5.270 -33.104 1.00 74.38 100 LYS A N 1
ATOM 790 C CA . LYS A 1 100 ? 24.021 6.068 -32.009 1.00 74.38 100 LYS A CA 1
ATOM 791 C C . LYS A 1 100 ? 22.508 6.138 -32.187 1.00 74.38 100 LYS A C 1
ATOM 793 O O . LYS A 1 100 ? 22.038 6.488 -33.265 1.00 74.38 100 LYS A O 1
ATOM 798 N N . SER A 1 101 ? 21.756 5.820 -31.142 1.00 79.88 101 SER A N 1
ATOM 799 C CA . SER A 1 101 ? 20.295 5.955 -31.131 1.00 79.88 101 SER A CA 1
ATOM 800 C C . SER A 1 101 ? 19.861 6.767 -29.921 1.00 79.88 101 SER A C 1
ATOM 802 O O . SER A 1 101 ? 20.456 6.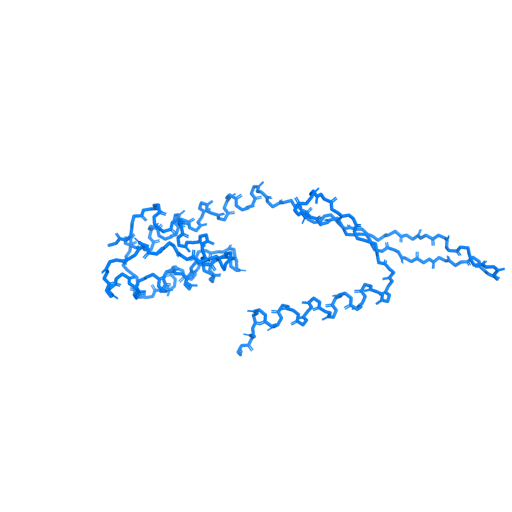637 -28.856 1.00 79.88 101 SER A O 1
ATOM 804 N N . LEU A 1 102 ? 18.846 7.613 -30.081 1.00 81.44 102 LEU A N 1
ATOM 805 C CA . LEU A 1 102 ? 18.168 8.225 -28.944 1.00 81.44 102 LEU A CA 1
ATOM 806 C C . LEU A 1 102 ? 17.194 7.200 -28.374 1.00 81.44 102 LEU A C 1
ATOM 808 O O . LEU A 1 102 ? 16.385 6.645 -29.118 1.00 81.44 102 LEU A O 1
ATOM 812 N N . ARG A 1 103 ? 17.287 6.931 -27.075 1.00 83.50 103 ARG A N 1
ATOM 813 C CA . ARG A 1 103 ? 16.383 6.023 -26.372 1.00 83.50 103 ARG A CA 1
ATOM 814 C C . ARG A 1 103 ? 15.811 6.736 -25.158 1.00 83.50 103 ARG A C 1
ATOM 816 O O . ARG A 1 103 ? 16.584 7.318 -24.400 1.00 83.50 103 ARG A O 1
ATOM 823 N N . PRO A 1 104 ? 14.489 6.744 -24.972 1.00 85.19 104 PRO A N 1
ATOM 824 C CA . PRO A 1 104 ? 13.917 7.260 -23.749 1.00 85.19 104 PRO A CA 1
ATOM 825 C C . PRO A 1 104 ? 14.111 6.249 -22.617 1.00 85.19 104 PRO A C 1
ATOM 827 O O . PRO A 1 104 ? 14.043 5.037 -22.820 1.00 85.19 104 PRO A O 1
ATOM 830 N N . VAL A 1 105 ? 14.356 6.791 -21.437 1.00 89.12 105 VAL A N 1
ATOM 831 C CA . VAL A 1 105 ? 14.576 6.094 -20.181 1.00 89.12 105 VAL A CA 1
ATOM 832 C C . VAL A 1 105 ? 13.638 6.722 -19.162 1.00 89.12 105 VAL A C 1
ATOM 834 O O . VAL A 1 105 ? 13.693 7.928 -18.914 1.00 89.12 105 VAL A O 1
ATOM 837 N N . ILE A 1 106 ? 12.749 5.911 -18.610 1.00 90.75 106 ILE A N 1
ATOM 838 C CA . ILE A 1 106 ? 11.757 6.310 -17.624 1.00 90.75 106 ILE A CA 1
ATOM 839 C C . ILE A 1 106 ? 12.355 6.038 -16.246 1.00 90.75 106 ILE A C 1
ATOM 841 O O . ILE A 1 106 ? 12.710 4.902 -15.946 1.00 90.75 106 ILE A O 1
ATOM 845 N N . ASN A 1 107 ? 12.464 7.072 -15.415 1.00 90.81 107 ASN A N 1
ATOM 846 C CA . ASN A 1 107 ? 12.922 6.957 -14.034 1.00 90.81 107 ASN A CA 1
ATOM 847 C C . ASN A 1 107 ? 11.749 7.181 -13.090 1.00 90.81 107 ASN A C 1
ATOM 849 O O . ASN A 1 107 ? 11.026 8.167 -13.243 1.00 90.81 107 ASN A O 1
ATOM 853 N N . ILE A 1 108 ? 11.576 6.287 -12.121 1.00 90.25 108 ILE A N 1
ATOM 854 C CA . ILE A 1 108 ? 10.545 6.383 -11.086 1.00 90.25 108 ILE A CA 1
ATOM 855 C C . ILE A 1 108 ? 11.209 6.205 -9.727 1.00 90.25 108 ILE A C 1
ATOM 857 O O . ILE A 1 108 ? 11.735 5.135 -9.423 1.00 90.25 108 ILE A O 1
ATOM 861 N N . GLN A 1 109 ? 11.159 7.242 -8.900 1.00 88.81 109 GLN A N 1
ATOM 862 C CA . GLN A 1 109 ? 11.640 7.204 -7.530 1.00 88.81 109 GLN A CA 1
ATOM 863 C C . GLN A 1 109 ? 10.491 6.806 -6.607 1.00 88.81 109 GLN A C 1
ATOM 865 O O . GLN A 1 109 ? 9.551 7.574 -6.414 1.00 88.81 109 GLN A O 1
ATOM 870 N N . MET A 1 110 ? 10.564 5.601 -6.040 1.00 84.19 110 MET A N 1
ATOM 871 C CA . MET A 1 110 ? 9.546 5.096 -5.118 1.00 84.19 110 MET A CA 1
ATOM 872 C C . MET A 1 110 ? 10.106 4.992 -3.697 1.00 84.19 110 MET A C 1
ATOM 874 O O . MET A 1 110 ? 11.237 4.524 -3.521 1.00 84.19 110 MET A O 1
ATOM 878 N N . PRO A 1 111 ? 9.326 5.360 -2.670 1.00 80.81 111 PRO A N 1
ATOM 879 C CA . PRO A 1 111 ? 9.686 5.071 -1.292 1.00 80.81 111 PRO A CA 1
ATOM 880 C C . PRO A 1 111 ? 9.638 3.557 -1.048 1.00 80.81 111 PRO A C 1
ATOM 882 O O . PRO A 1 111 ? 8.649 2.887 -1.334 1.00 80.81 111 PRO A O 1
ATOM 885 N N . THR A 1 112 ? 10.722 3.004 -0.513 1.00 80.38 112 THR A N 1
ATOM 886 C CA . THR A 1 112 ? 10.838 1.594 -0.113 1.00 80.38 112 THR A CA 1
ATOM 887 C C . THR A 1 112 ? 11.249 1.503 1.357 1.00 80.38 112 THR A C 1
ATOM 889 O O . THR A 1 112 ? 11.657 2.496 1.959 1.00 80.38 112 THR A O 1
ATOM 892 N N . VAL A 1 113 ? 11.198 0.304 1.950 1.00 75.88 113 VAL A N 1
ATOM 893 C CA . VAL A 1 113 ? 11.585 0.071 3.360 1.00 75.88 113 VAL A CA 1
ATOM 894 C C . VAL A 1 113 ? 13.030 0.523 3.662 1.00 75.88 113 VAL A C 1
ATOM 896 O O . VAL A 1 113 ? 13.345 0.855 4.799 1.00 75.88 113 VAL A O 1
ATOM 899 N N . GLY A 1 114 ? 13.906 0.591 2.650 1.00 78.69 114 GLY A N 1
ATOM 900 C CA . GLY A 1 114 ? 15.294 1.058 2.771 1.00 78.69 114 GLY A CA 1
ATOM 901 C C . GLY A 1 114 ? 15.531 2.531 2.411 1.00 78.69 114 GLY A C 1
ATOM 902 O O . GLY A 1 114 ? 16.685 2.939 2.311 1.00 78.69 114 GLY A O 1
ATOM 903 N N . GLY A 1 115 ? 14.475 3.319 2.186 1.00 80.44 115 GLY A N 1
ATOM 904 C CA . GLY A 1 115 ? 14.554 4.674 1.634 1.00 80.44 115 GLY A CA 1
ATOM 905 C C . GLY A 1 115 ? 14.067 4.740 0.187 1.00 80.44 115 GLY A C 1
ATOM 906 O O . GLY A 1 115 ? 13.398 3.830 -0.302 1.00 80.44 115 GLY A O 1
ATOM 907 N N . ASP A 1 116 ? 14.372 5.830 -0.506 1.00 83.56 116 ASP A N 1
ATOM 908 C CA . ASP A 1 116 ? 13.853 6.055 -1.855 1.00 83.56 116 ASP A CA 1
ATOM 909 C C . ASP A 1 116 ? 14.707 5.291 -2.884 1.00 83.56 116 ASP A C 1
ATOM 911 O O . ASP A 1 116 ? 15.914 5.512 -2.986 1.00 83.56 116 ASP A O 1
ATOM 915 N N . THR A 1 117 ? 14.087 4.384 -3.644 1.00 86.62 117 THR A N 1
ATOM 916 C CA . THR A 1 117 ? 14.744 3.600 -4.702 1.00 86.62 117 THR A CA 1
ATOM 917 C C . THR A 1 117 ? 14.368 4.164 -6.068 1.00 86.62 117 THR A C 1
ATOM 919 O O . THR A 1 117 ? 13.187 4.356 -6.353 1.00 86.62 117 THR A O 1
ATOM 922 N N . ASN A 1 118 ? 15.362 4.415 -6.926 1.00 88.75 118 ASN A N 1
ATOM 923 C CA . ASN A 1 118 ? 15.128 4.816 -8.313 1.00 88.75 118 ASN A CA 1
ATOM 924 C C . ASN A 1 118 ? 15.055 3.583 -9.219 1.00 88.75 118 ASN A C 1
ATOM 926 O O . ASN A 1 118 ? 16.033 2.846 -9.346 1.00 88.75 118 ASN A O 1
ATOM 930 N N . PHE A 1 119 ? 13.910 3.385 -9.859 1.00 89.75 119 PHE A N 1
ATOM 931 C CA . PHE A 1 119 ? 13.696 2.361 -10.872 1.00 89.75 119 PHE A CA 1
ATOM 932 C C . PHE A 1 119 ? 13.868 2.971 -12.258 1.00 89.75 119 PHE A C 1
ATOM 934 O O . PHE A 1 119 ? 13.229 3.972 -12.578 1.00 89.75 119 PHE A O 1
ATOM 941 N N . GLU A 1 120 ? 14.712 2.350 -13.075 1.00 90.50 120 GLU A N 1
ATOM 942 C CA . GLU A 1 120 ? 14.973 2.761 -14.449 1.00 90.50 120 GLU A CA 1
ATOM 943 C C . GLU A 1 120 ? 14.356 1.747 -15.418 1.00 90.50 120 GLU A C 1
ATOM 945 O O . GLU A 1 120 ? 14.591 0.544 -15.299 1.00 90.50 120 GLU A O 1
ATOM 950 N N . PHE A 1 121 ? 13.580 2.235 -16.382 1.00 90.94 121 PHE A N 1
ATOM 951 C CA . PHE A 1 121 ? 12.941 1.422 -17.408 1.00 90.94 121 PHE A CA 1
ATOM 952 C C . PHE A 1 121 ? 13.248 1.970 -18.802 1.00 90.94 121 PHE A C 1
ATOM 954 O O . PHE A 1 121 ? 13.198 3.178 -19.039 1.00 90.94 121 PHE A O 1
ATOM 961 N N . ASP A 1 122 ? 13.482 1.077 -19.758 1.00 90.81 122 ASP A N 1
ATOM 962 C CA . ASP A 1 122 ? 13.264 1.391 -21.171 1.00 90.81 122 ASP A CA 1
ATOM 963 C C . ASP A 1 122 ? 11.760 1.319 -21.513 1.00 90.81 122 ASP A C 1
ATOM 965 O O . ASP A 1 122 ? 10.926 0.980 -20.672 1.00 90.81 122 ASP A O 1
ATOM 969 N N . ILE A 1 123 ? 11.377 1.659 -22.748 1.00 87.31 123 ILE A N 1
ATOM 970 C CA . ILE A 1 123 ? 9.957 1.655 -23.153 1.00 87.31 123 ILE A CA 1
ATOM 971 C C . ILE A 1 123 ? 9.314 0.275 -22.981 1.00 87.31 123 ILE A C 1
ATOM 973 O O . ILE A 1 123 ? 8.168 0.193 -22.534 1.00 87.31 123 ILE A O 1
ATOM 977 N N . ASP A 1 124 ? 10.022 -0.791 -23.349 1.00 90.00 124 ASP A N 1
ATOM 978 C CA . ASP A 1 124 ? 9.455 -2.138 -23.410 1.00 90.00 124 ASP A CA 1
ATOM 979 C C . ASP A 1 124 ? 9.258 -2.701 -21.998 1.00 90.00 124 ASP A C 1
ATOM 981 O O . ASP A 1 124 ? 8.180 -3.195 -21.656 1.00 90.00 124 ASP A O 1
ATOM 985 N N . SER A 1 125 ? 10.266 -2.546 -21.140 1.00 91.56 125 SER A N 1
ATOM 986 C CA . SER A 1 125 ? 10.201 -2.886 -19.715 1.00 91.56 125 SER A CA 1
ATOM 987 C C . SER A 1 125 ? 9.187 -2.026 -18.965 1.00 91.56 125 SER A C 1
ATOM 989 O O . SER A 1 125 ? 8.449 -2.551 -18.132 1.00 91.56 125 SER A O 1
ATOM 991 N N . PHE A 1 126 ? 9.056 -0.738 -19.300 1.00 90.94 126 PHE A N 1
ATOM 992 C CA . PHE A 1 126 ? 8.012 0.106 -18.722 1.00 90.94 126 PHE A CA 1
ATOM 993 C C . PHE A 1 126 ? 6.610 -0.341 -19.158 1.00 90.94 126 PHE A C 1
ATOM 995 O O . PHE A 1 126 ? 5.672 -0.346 -18.358 1.00 90.94 126 PHE A O 1
ATOM 1002 N N . ALA A 1 127 ? 6.435 -0.756 -20.416 1.00 90.00 127 ALA A N 1
ATOM 1003 C CA . ALA A 1 127 ? 5.169 -1.303 -20.895 1.00 90.00 127 ALA A CA 1
ATOM 1004 C C . ALA A 1 127 ? 4.790 -2.595 -20.151 1.00 90.00 127 ALA A C 1
ATOM 1006 O O . ALA A 1 127 ? 3.641 -2.728 -19.722 1.00 90.00 127 ALA A O 1
ATOM 1007 N N . GLN A 1 128 ? 5.752 -3.496 -19.935 1.00 92.81 128 GLN A N 1
ATOM 1008 C CA . GLN A 1 128 ? 5.555 -4.715 -19.143 1.00 92.81 128 GLN A CA 1
ATOM 1009 C C . GLN A 1 128 ? 5.236 -4.404 -17.678 1.00 92.81 128 GLN A C 1
ATOM 1011 O O . GLN A 1 128 ? 4.278 -4.955 -17.137 1.00 92.81 128 GLN A O 1
ATOM 1016 N N . PHE A 1 129 ? 5.973 -3.478 -17.056 1.00 90.75 129 PHE A N 1
ATOM 1017 C CA . PHE A 1 129 ? 5.718 -3.026 -15.687 1.00 90.75 129 PHE A CA 1
ATOM 1018 C C . PHE A 1 129 ? 4.280 -2.519 -15.526 1.00 90.75 129 PHE A C 1
ATOM 1020 O O . PHE A 1 129 ? 3.573 -2.938 -14.612 1.00 90.75 129 PHE A O 1
ATOM 1027 N N . ARG A 1 130 ? 3.793 -1.690 -16.461 1.00 89.31 130 ARG A N 1
ATOM 1028 C CA . ARG A 1 130 ? 2.402 -1.205 -16.438 1.00 89.31 130 ARG A CA 1
ATOM 1029 C C . ARG A 1 130 ? 1.374 -2.326 -16.577 1.00 89.31 130 ARG A C 1
ATOM 1031 O O . ARG A 1 130 ? 0.346 -2.278 -15.909 1.00 89.31 130 ARG A O 1
ATOM 1038 N N . GLN A 1 131 ? 1.630 -3.324 -17.424 1.00 91.19 131 GLN A N 1
ATOM 1039 C CA . GLN A 1 131 ? 0.734 -4.478 -17.562 1.00 91.19 131 GLN A CA 1
ATOM 1040 C C . GLN A 1 131 ? 0.672 -5.304 -16.274 1.00 91.19 131 GLN A C 1
ATOM 1042 O O . GLN A 1 131 ? -0.420 -5.650 -15.827 1.00 91.19 131 GLN A O 1
ATOM 1047 N N . GLN A 1 132 ? 1.823 -5.576 -15.657 1.00 91.19 132 GLN A N 1
ATOM 1048 C CA . GLN A 1 132 ? 1.901 -6.304 -14.389 1.00 91.19 132 GLN A CA 1
ATOM 1049 C C . GLN A 1 132 ? 1.224 -5.532 -13.252 1.00 91.19 132 GLN A C 1
ATOM 1051 O O . GLN A 1 132 ? 0.463 -6.117 -12.484 1.00 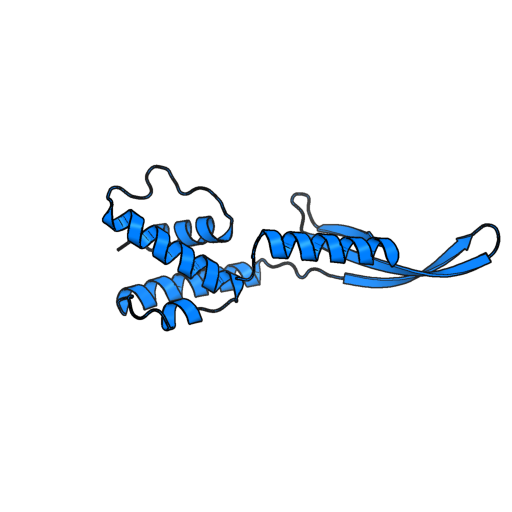91.19 132 GLN A O 1
ATOM 1056 N N . LEU A 1 133 ? 1.435 -4.214 -13.182 1.00 88.12 133 LEU A N 1
ATOM 1057 C CA . LEU A 1 133 ? 0.783 -3.353 -12.199 1.00 88.12 133 LEU A CA 1
ATOM 1058 C C . LEU A 1 133 ? -0.740 -3.356 -12.373 1.00 88.12 133 LEU A C 1
ATOM 1060 O O . LEU A 1 133 ? -1.461 -3.525 -11.396 1.00 88.12 133 LEU A O 1
ATOM 1064 N N . ALA A 1 134 ? -1.241 -3.236 -13.606 1.00 85.31 134 ALA A N 1
ATOM 1065 C CA . ALA A 1 134 ? -2.677 -3.292 -13.879 1.00 85.31 134 ALA A CA 1
ATOM 1066 C C . ALA A 1 134 ? -3.297 -4.635 -13.452 1.00 85.31 134 ALA A C 1
ATOM 1068 O O . ALA A 1 134 ? -4.357 -4.653 -12.833 1.00 85.31 134 ALA A O 1
ATOM 1069 N N . GLN A 1 135 ? -2.620 -5.755 -13.724 1.00 86.94 135 GLN A N 1
ATOM 1070 C CA . GLN A 1 135 ? -3.062 -7.080 -13.275 1.00 86.94 135 GLN A CA 1
ATOM 1071 C C . GLN A 1 135 ? -3.071 -7.199 -11.746 1.00 86.94 135 GLN A C 1
ATOM 1073 O O . GLN A 1 135 ? -4.022 -7.738 -11.185 1.00 86.94 135 GLN A O 1
ATOM 1078 N N . ALA A 1 136 ? -2.049 -6.668 -11.068 1.00 83.38 136 ALA A N 1
ATOM 1079 C CA . ALA A 1 136 ? -1.983 -6.661 -9.610 1.00 83.38 136 ALA A CA 1
ATOM 1080 C C . ALA A 1 136 ? -3.108 -5.817 -8.991 1.00 83.38 136 ALA A C 1
ATOM 1082 O O . ALA A 1 136 ? -3.759 -6.262 -8.050 1.00 83.38 136 ALA A O 1
ATOM 1083 N N . VAL A 1 137 ? -3.391 -4.639 -9.556 1.00 76.88 137 VAL A N 1
ATOM 1084 C CA . VAL A 1 137 ? -4.498 -3.777 -9.113 1.00 76.88 137 VAL A CA 1
ATOM 1085 C C . VAL A 1 137 ? -5.842 -4.487 -9.270 1.00 76.88 137 VAL A C 1
ATOM 1087 O O . VAL A 1 137 ? -6.637 -4.474 -8.335 1.00 76.88 137 VAL A O 1
ATOM 1090 N N . LEU A 1 138 ? -6.079 -5.161 -10.400 1.00 76.62 138 LEU A N 1
ATOM 1091 C CA . LEU A 1 138 ? -7.305 -5.938 -10.622 1.00 76.62 138 LEU A CA 1
ATOM 1092 C C . LEU A 1 138 ? -7.432 -7.141 -9.677 1.00 76.62 138 LEU A C 1
ATOM 1094 O O . LEU A 1 138 ? -8.542 -7.517 -9.319 1.00 76.62 138 LEU A O 1
ATOM 1098 N N . ALA A 1 139 ? -6.319 -7.746 -9.260 1.00 75.94 139 ALA A N 1
ATOM 1099 C CA . ALA A 1 139 ? -6.340 -8.842 -8.294 1.00 75.94 139 ALA A CA 1
ATOM 1100 C C . ALA A 1 139 ? -6.680 -8.367 -6.868 1.00 75.94 139 ALA A C 1
ATOM 1102 O O . ALA A 1 139 ? -7.296 -9.112 -6.109 1.00 75.94 139 ALA A O 1
ATOM 1103 N N . VAL A 1 140 ? -6.284 -7.142 -6.502 1.00 71.94 140 VAL A N 1
ATOM 1104 C CA . VAL A 1 140 ? -6.569 -6.540 -5.184 1.00 71.94 140 VAL A CA 1
ATOM 1105 C C . VAL A 1 140 ? -7.969 -5.925 -5.133 1.00 71.94 140 VAL A C 1
ATOM 1107 O O . VAL A 1 140 ? -8.659 -6.048 -4.123 1.00 71.94 140 VAL A O 1
ATOM 1110 N N . ASN A 1 141 ? -8.391 -5.297 -6.230 1.00 61.44 141 ASN A N 1
ATOM 1111 C CA . ASN A 1 141 ? -9.713 -4.715 -6.415 1.00 61.44 141 ASN A CA 1
ATOM 1112 C C . ASN A 1 141 ? -10.383 -5.381 -7.623 1.00 61.44 141 ASN A C 1
ATOM 1114 O O . ASN A 1 141 ? -10.406 -4.781 -8.705 1.00 61.44 141 ASN A O 1
ATOM 1118 N N . PRO A 1 142 ? -10.910 -6.611 -7.473 1.00 56.09 142 PRO A N 1
ATOM 1119 C CA . PRO A 1 142 ? -11.763 -7.174 -8.503 1.00 56.09 142 PRO A CA 1
ATOM 1120 C C . PRO A 1 142 ? -12.948 -6.222 -8.675 1.00 56.09 142 PRO A C 1
ATOM 1122 O O . PRO A 1 142 ? -13.725 -6.014 -7.747 1.00 56.09 142 PRO A O 1
ATOM 1125 N N . GLN A 1 143 ? -13.033 -5.574 -9.836 1.00 54.12 143 GLN A N 1
ATOM 1126 C CA . GLN A 1 143 ? -14.249 -4.871 -10.219 1.00 54.12 143 GLN A CA 1
ATOM 1127 C C . GLN A 1 143 ? -15.323 -5.946 -10.404 1.00 54.12 143 GLN A C 1
ATOM 1129 O O . GLN A 1 143 ? -15.165 -6.807 -11.273 1.00 54.12 143 GLN A O 1
ATOM 1134 N N . GLU A 1 144 ? -16.340 -5.942 -9.539 1.00 39.53 144 GLU A N 1
ATOM 1135 C CA . GLU A 1 144 ? -17.611 -6.629 -9.808 1.00 39.53 144 GLU A CA 1
ATOM 1136 C C . GLU A 1 144 ? -18.301 -6.027 -11.038 1.00 39.53 144 GLU A C 1
ATOM 1138 O O . GLU A 1 144 ? -18.238 -4.785 -11.214 1.00 39.53 144 GLU A O 1
#

Radius of gyration: 21.7 Å; Cα contacts (8 Å, |Δi|>4): 132; chains: 1; bounding box: 57×26×59 Å

Organism: Caenorhabditis elegans (NCBI:txid6239)